Protein AF-E9NPA9-F1 (afdb_monomer_lite)

Secondary structure (DSSP, 8-state):
-EEES-HHHHHHHHHHHGGGT---EEE----------TT--TT-

Structure (mmCIF, N/CA/C/O backbone):
data_AF-E9NPA9-F1
#
_entry.id   AF-E9NPA9-F1
#
loop_
_atom_site.group_PDB
_atom_site.id
_atom_site.type_symbol
_atom_site.label_atom_id
_atom_site.label_alt_id
_atom_site.label_comp_id
_atom_site.label_asym_id
_atom_site.label_entity_id
_atom_site.label_seq_id
_atom_site.pdbx_PDB_ins_code
_atom_site.Cartn_x
_atom_site.Cartn_y
_atom_site.Cartn_z
_atom_site.occupancy
_atom_site.B_iso_or_equiv
_atom_site.auth_seq_id
_atom_site.auth_comp_id
_atom_site.auth_asym_id
_atom_site.auth_atom_id
_atom_site.pdbx_PDB_model_num
ATOM 1 N N . VAL A 1 1 ? 11.547 -4.315 -8.663 1.00 96.81 1 VAL A N 1
ATOM 2 C CA . VAL A 1 1 ? 11.646 -3.132 -7.779 1.00 96.81 1 VAL A CA 1
ATOM 3 C C . VAL A 1 1 ? 10.744 -3.402 -6.601 1.00 96.81 1 VAL A C 1
ATOM 5 O O . VAL A 1 1 ? 9.585 -3.700 -6.838 1.00 96.81 1 VAL A O 1
ATOM 8 N N . ALA A 1 2 ? 11.270 -3.363 -5.382 1.00 98.38 2 ALA A N 1
ATOM 9 C CA . ALA A 1 2 ? 10.460 -3.417 -4.170 1.00 98.38 2 ALA A CA 1
ATOM 10 C C . ALA A 1 2 ? 10.442 -2.011 -3.567 1.00 98.38 2 ALA A C 1
ATOM 12 O O . ALA A 1 2 ? 11.509 -1.424 -3.381 1.00 98.38 2 ALA A O 1
ATOM 13 N N . PHE A 1 3 ? 9.257 -1.445 -3.355 1.00 98.50 3 PHE A N 1
ATOM 14 C CA . PHE A 1 3 ? 9.100 -0.082 -2.859 1.00 98.50 3 P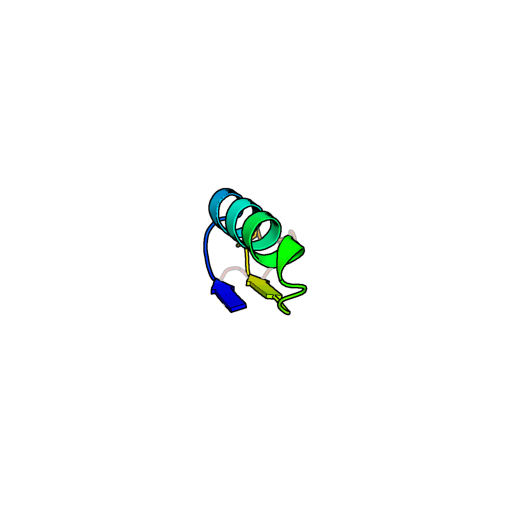HE A CA 1
ATOM 15 C C . PHE A 1 3 ? 7.912 0.015 -1.903 1.00 98.50 3 PHE A C 1
ATOM 17 O O . PHE A 1 3 ? 6.812 -0.432 -2.222 1.00 98.50 3 PHE A O 1
ATOM 24 N N . THR A 1 4 ? 8.142 0.672 -0.769 1.00 98.31 4 THR A N 1
ATOM 25 C CA . THR A 1 4 ? 7.114 1.070 0.192 1.00 98.31 4 THR A CA 1
ATOM 26 C C . THR A 1 4 ? 7.150 2.584 0.318 1.00 98.31 4 THR A C 1
ATOM 28 O O . THR A 1 4 ? 8.216 3.161 0.542 1.00 98.31 4 THR A O 1
ATOM 31 N N . GLY A 1 5 ? 6.005 3.240 0.158 1.00 97.94 5 GLY A N 1
ATOM 32 C CA . GLY A 1 5 ? 5.937 4.696 0.215 1.00 97.94 5 GLY A CA 1
ATOM 33 C C . GLY A 1 5 ? 4.595 5.247 -0.243 1.00 97.94 5 GLY A C 1
ATOM 34 O O . GLY A 1 5 ? 3.562 4.603 -0.100 1.00 97.94 5 GLY A O 1
ATOM 35 N N . SER A 1 6 ? 4.596 6.468 -0.777 1.00 98.06 6 SER A N 1
ATOM 36 C CA . SER A 1 6 ? 3.360 7.131 -1.195 1.00 98.06 6 SER A CA 1
ATOM 37 C C . SER A 1 6 ? 2.825 6.600 -2.527 1.00 98.06 6 SER A C 1
ATOM 39 O O . SER A 1 6 ? 3.589 6.233 -3.426 1.00 98.06 6 SER A O 1
ATOM 41 N N . TYR A 1 7 ? 1.500 6.657 -2.678 1.00 98.12 7 TYR A N 1
ATOM 42 C CA . TYR A 1 7 ? 0.790 6.333 -3.917 1.00 98.12 7 TYR A CA 1
ATOM 43 C C . TYR A 1 7 ? 1.352 7.073 -5.141 1.00 98.12 7 TYR A C 1
ATOM 45 O O . TYR A 1 7 ? 1.681 6.443 -6.147 1.00 98.12 7 TYR A O 1
ATOM 53 N N . GLU A 1 8 ? 1.548 8.392 -5.038 1.00 98.56 8 GLU A N 1
ATOM 54 C CA . GLU A 1 8 ? 2.046 9.220 -6.147 1.00 98.56 8 GLU A CA 1
ATOM 55 C C . GLU A 1 8 ? 3.440 8.799 -6.627 1.00 98.56 8 GLU A C 1
ATOM 57 O O . GLU A 1 8 ? 3.716 8.766 -7.830 1.00 98.56 8 GLU A O 1
ATOM 62 N N . THR A 1 9 ? 4.330 8.439 -5.702 1.00 98.56 9 THR A N 1
ATOM 63 C CA . THR A 1 9 ? 5.672 7.962 -6.052 1.00 98.56 9 THR A CA 1
ATOM 64 C C . THR A 1 9 ? 5.615 6.547 -6.621 1.00 98.56 9 THR A C 1
ATOM 66 O O . THR A 1 9 ? 6.240 6.279 -7.648 1.00 98.56 9 THR A O 1
ATOM 69 N N . GLY A 1 10 ? 4.817 5.658 -6.024 1.00 98.69 10 GLY A N 1
ATOM 70 C CA . GLY A 1 10 ? 4.611 4.296 -6.519 1.00 98.69 10 GLY A CA 1
ATOM 71 C C . GLY A 1 10 ? 4.102 4.251 -7.959 1.00 98.69 10 GLY A C 1
ATOM 72 O O . GLY A 1 10 ? 4.627 3.499 -8.782 1.00 98.69 10 GLY A O 1
ATOM 73 N N . LYS A 1 11 ? 3.149 5.124 -8.297 1.00 98.56 11 LYS A N 1
ATOM 74 C CA . LYS A 1 11 ? 2.615 5.273 -9.657 1.00 98.56 11 LYS A CA 1
ATOM 75 C C . LYS A 1 11 ? 3.701 5.652 -10.670 1.00 98.56 11 LYS A C 1
ATOM 77 O O . LYS A 1 11 ? 3.772 5.061 -11.748 1.00 98.56 11 LYS A O 1
ATOM 82 N N . LYS A 1 12 ? 4.584 6.592 -10.314 1.00 98.75 12 LYS A N 1
ATOM 83 C CA . LYS A 1 12 ? 5.734 6.983 -11.152 1.00 98.75 12 LYS A CA 1
ATOM 84 C C . LYS A 1 12 ? 6.731 5.833 -11.311 1.00 98.75 12 LYS A C 1
ATOM 86 O O . LYS A 1 12 ? 7.204 5.589 -12.416 1.00 98.75 12 LYS A O 1
ATOM 91 N N . ILE A 1 13 ? 7.014 5.099 -10.233 1.00 98.50 13 ILE A N 1
ATOM 92 C CA . ILE A 1 13 ? 7.906 3.930 -10.263 1.00 98.50 13 ILE A CA 1
ATOM 93 C C . ILE A 1 13 ? 7.362 2.847 -11.204 1.00 98.50 13 ILE A C 1
ATOM 95 O O . ILE A 1 13 ? 8.125 2.314 -12.010 1.00 98.50 13 ILE A O 1
ATOM 99 N N . MET A 1 14 ? 6.061 2.545 -11.137 1.00 98.50 14 MET A N 1
ATOM 100 C CA . MET A 1 14 ? 5.425 1.560 -12.018 1.00 98.50 14 MET A CA 1
ATOM 101 C C . MET A 1 14 ? 5.557 1.951 -13.494 1.00 98.50 14 MET A C 1
ATOM 103 O O . MET A 1 14 ? 5.975 1.126 -14.306 1.00 98.50 14 MET A O 1
ATOM 107 N N . ALA A 1 15 ? 5.263 3.211 -13.835 1.00 98.62 15 ALA A N 1
ATOM 108 C CA . ALA A 1 15 ? 5.383 3.711 -15.204 1.00 98.62 15 ALA A CA 1
ATOM 109 C C . ALA A 1 15 ? 6.825 3.604 -15.731 1.00 98.62 15 ALA A C 1
ATOM 111 O O . ALA A 1 15 ? 7.045 3.117 -16.838 1.00 98.62 15 ALA A O 1
ATOM 112 N N . SER A 1 16 ? 7.815 3.976 -14.915 1.00 98.50 16 SER A N 1
ATOM 113 C CA . SER A 1 16 ? 9.233 3.884 -15.284 1.00 98.50 16 SER A CA 1
ATOM 114 C C . SER A 1 16 ? 9.740 2.442 -15.429 1.00 98.50 16 SER A C 1
ATOM 116 O O . SER A 1 16 ? 10.708 2.202 -16.148 1.00 98.50 16 SER A O 1
ATOM 118 N N . ALA A 1 17 ? 9.118 1.472 -14.753 1.00 98.31 17 ALA A N 1
ATOM 119 C CA . ALA A 1 17 ? 9.502 0.061 -14.825 1.00 98.31 17 ALA A CA 1
ATOM 120 C C . ALA A 1 17 ? 8.949 -0.666 -16.065 1.00 98.31 17 ALA A C 1
ATOM 122 O O . ALA A 1 17 ? 9.534 -1.666 -16.493 1.00 98.31 17 ALA A O 1
ATOM 123 N N . ALA A 1 18 ? 7.852 -0.168 -16.647 1.00 98.38 18 ALA A N 1
ATOM 124 C CA . ALA A 1 18 ? 7.124 -0.834 -17.724 1.00 98.38 18 ALA A CA 1
ATOM 125 C C . ALA A 1 18 ? 7.950 -1.086 -19.007 1.00 98.38 18 ALA A C 1
ATOM 127 O O . ALA A 1 18 ? 7.907 -2.216 -19.493 1.00 98.38 18 ALA A O 1
ATOM 128 N N . PRO A 1 19 ? 8.761 -0.138 -19.534 1.00 98.50 19 PRO A N 1
ATOM 129 C CA . PRO A 1 19 ? 9.525 -0.359 -20.771 1.00 98.50 19 PRO A CA 1
ATOM 130 C C . PRO A 1 19 ? 10.557 -1.488 -20.673 1.00 98.50 19 PRO A C 1
ATOM 132 O O . PRO A 1 19 ? 10.920 -2.089 -21.676 1.00 98.50 19 PRO A O 1
ATOM 135 N N . MET A 1 20 ? 11.033 -1.775 -19.459 1.00 98.19 20 MET A N 1
ATOM 136 C CA . MET A 1 20 ? 12.004 -2.837 -19.191 1.00 98.19 20 MET A CA 1
ATOM 137 C C . MET A 1 20 ? 11.338 -4.165 -18.810 1.00 98.19 20 MET A C 1
ATOM 139 O O . MET A 1 20 ? 12.046 -5.128 -18.526 1.00 98.19 20 MET A O 1
ATOM 143 N N . VAL A 1 21 ? 10.001 -4.208 -18.722 1.00 97.38 21 VAL A N 1
ATOM 144 C CA . VAL A 1 21 ? 9.232 -5.356 -18.204 1.00 97.38 21 VAL A CA 1
ATOM 145 C C . VAL A 1 21 ? 9.763 -5.801 -16.830 1.00 97.38 21 VAL A C 1
ATOM 147 O O . VAL A 1 21 ? 9.837 -6.983 -16.496 1.00 97.38 21 VAL A O 1
ATOM 150 N N . LYS A 1 22 ? 10.199 -4.832 -16.013 1.00 98.00 22 LYS A N 1
ATOM 151 C CA . LYS A 1 22 ? 10.825 -5.121 -14.723 1.00 98.00 22 LYS A CA 1
ATOM 152 C C . LYS A 1 22 ? 9.731 -5.458 -13.705 1.00 98.00 22 LYS A C 1
ATOM 154 O O . LYS A 1 22 ? 8.832 -4.638 -13.520 1.00 98.00 22 LYS A O 1
ATOM 159 N N . PRO A 1 23 ? 9.812 -6.592 -12.987 1.00 98.19 23 PRO A N 1
ATOM 160 C CA . PRO A 1 23 ? 8.829 -6.918 -11.960 1.00 98.19 23 PRO A CA 1
ATOM 161 C C . PRO A 1 23 ? 8.834 -5.858 -10.854 1.00 98.19 23 PRO A C 1
ATOM 163 O O . PRO A 1 23 ? 9.901 -5.366 -10.456 1.00 98.19 23 PRO A O 1
ATOM 166 N N . VAL A 1 24 ? 7.653 -5.509 -10.342 1.00 98.19 24 VAL A N 1
ATOM 167 C CA . VAL A 1 24 ? 7.465 -4.519 -9.271 1.00 98.19 24 VAL A CA 1
ATOM 168 C C . VAL A 1 24 ? 6.609 -5.078 -8.135 1.00 98.19 24 VAL A C 1
ATOM 170 O O . VAL A 1 24 ? 5.673 -5.830 -8.376 1.00 98.19 24 VAL A O 1
ATOM 173 N N . SER A 1 25 ? 6.942 -4.684 -6.907 1.00 98.62 25 SER A N 1
ATOM 174 C CA . SER A 1 25 ? 6.174 -4.906 -5.680 1.00 98.62 25 SER A CA 1
ATOM 175 C C . SER A 1 25 ? 6.044 -3.558 -4.981 1.00 98.62 25 SER A C 1
ATOM 177 O O . SER A 1 25 ? 7.066 -2.925 -4.696 1.00 98.62 25 SER A O 1
ATOM 179 N N . LEU A 1 26 ? 4.811 -3.097 -4.771 1.00 98.75 26 LEU A N 1
ATOM 180 C CA . LEU A 1 26 ? 4.504 -1.738 -4.332 1.00 98.75 26 LEU A CA 1
ATOM 181 C C . LEU A 1 26 ? 3.545 -1.760 -3.140 1.00 98.75 26 LEU A C 1
ATOM 183 O O . LEU A 1 26 ? 2.413 -2.207 -3.282 1.00 98.75 26 LEU A O 1
ATOM 187 N N . GLU A 1 27 ? 3.977 -1.204 -2.012 1.00 98.44 27 GLU A N 1
ATOM 188 C CA . GLU A 1 27 ? 3.145 -0.988 -0.823 1.00 98.44 27 GLU A CA 1
ATOM 189 C C . GLU A 1 27 ? 2.900 0.516 -0.659 1.00 98.44 27 GLU A C 1
ATOM 191 O O . GLU A 1 27 ? 3.813 1.274 -0.319 1.00 98.44 27 GLU A O 1
ATOM 196 N N . LEU A 1 28 ? 1.684 0.967 -0.977 1.00 98.44 28 LEU A N 1
ATOM 197 C CA . LEU A 1 28 ? 1.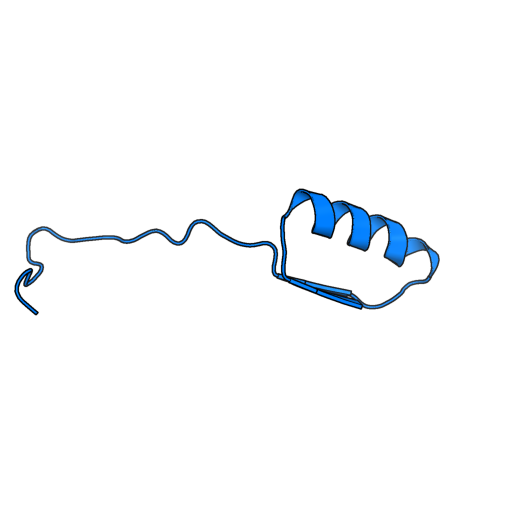396 2.379 -1.285 1.00 98.44 28 LEU A CA 1
ATOM 198 C C . LEU A 1 28 ? 0.584 3.110 -0.211 1.00 98.44 28 LEU A C 1
ATOM 200 O O . LEU A 1 28 ? -0.090 4.107 -0.484 1.00 98.44 28 LEU A O 1
ATOM 204 N N . GLY A 1 29 ? 0.673 2.606 1.017 1.00 96.06 29 GLY A N 1
ATOM 205 C CA . GLY A 1 29 ? -0.113 3.073 2.145 1.00 96.06 29 GLY A CA 1
ATOM 206 C C . GLY A 1 29 ? -1.568 2.614 2.074 1.00 96.06 29 GLY A C 1
ATOM 207 O O . GLY A 1 29 ? -1.966 1.800 1.245 1.00 96.06 29 GLY A O 1
ATOM 208 N N . GLY A 1 30 ? -2.370 3.143 2.986 1.00 95.62 30 GLY A N 1
ATOM 209 C CA . GLY A 1 30 ? -3.778 2.813 3.111 1.00 95.62 30 GLY A CA 1
ATOM 210 C C . GLY A 1 30 ? -4.429 3.680 4.175 1.00 95.62 30 GLY A C 1
ATOM 211 O O . GLY A 1 30 ? 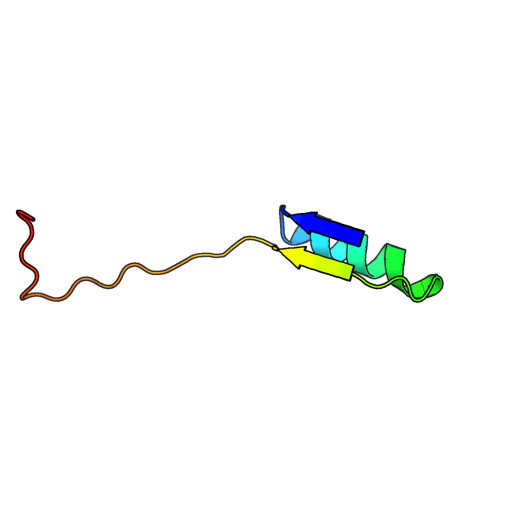-3.757 4.398 4.918 1.00 95.62 30 GLY A O 1
ATOM 212 N N . LYS A 1 31 ? -5.754 3.613 4.250 1.00 95.12 31 LYS A N 1
ATOM 213 C CA . LYS A 1 31 ? -6.526 4.233 5.323 1.00 95.12 31 LYS A CA 1
ATOM 214 C C . LYS A 1 31 ? -7.326 3.143 6.012 1.00 95.12 31 LYS A C 1
ATOM 216 O O . LYS A 1 31 ? -8.514 2.992 5.758 1.00 95.12 31 LYS A O 1
ATOM 221 N N . SER A 1 32 ? -6.635 2.351 6.826 1.00 96.06 32 SER A N 1
ATOM 222 C CA . SER A 1 32 ? -7.246 1.243 7.553 1.00 96.06 32 SER A CA 1
ATOM 223 C C . SER A 1 32 ? -8.328 1.791 8.487 1.00 96.06 32 SER A C 1
ATOM 225 O O . SER A 1 32 ? -7.998 2.576 9.382 1.00 96.06 32 SER A O 1
ATOM 227 N N . PRO A 1 33 ? -9.610 1.459 8.261 1.00 95.88 33 PRO A N 1
ATOM 228 C CA . PRO A 1 33 ? -10.670 1.896 9.149 1.00 95.88 33 PRO A CA 1
ATOM 229 C C . PRO A 1 33 ? -10.564 1.157 10.482 1.00 95.88 33 PRO A C 1
ATOM 231 O O . PRO A 1 33 ? -10.176 -0.010 10.531 1.00 95.88 33 PRO A O 1
ATOM 234 N N . ILE A 1 34 ? -10.955 1.842 11.551 1.00 94.69 34 ILE A N 1
ATOM 235 C CA . ILE A 1 34 ? -11.206 1.233 12.855 1.00 94.69 34 ILE A CA 1
ATOM 236 C C . ILE A 1 34 ? -12.712 1.32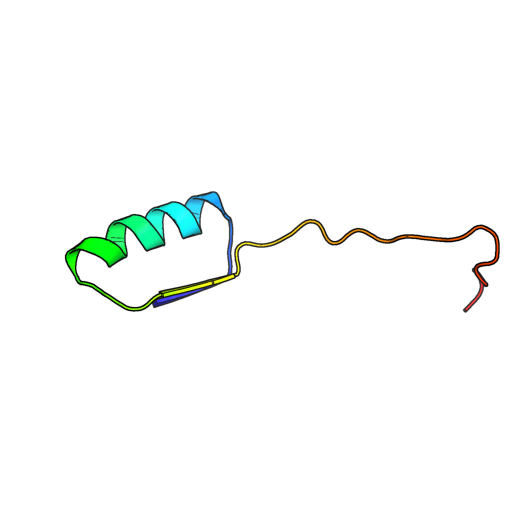0 13.068 1.00 94.69 34 ILE A C 1
ATOM 238 O O . ILE A 1 34 ? -13.275 2.414 13.044 1.00 94.69 34 ILE A O 1
ATOM 242 N N . VAL A 1 35 ? -13.356 0.167 13.215 1.00 94.38 35 VAL A N 1
ATOM 243 C CA . VAL A 1 35 ? -14.796 0.064 13.464 1.00 94.38 35 VAL A CA 1
ATOM 244 C C . VAL A 1 35 ? -14.982 -0.313 14.924 1.00 94.38 35 VAL A C 1
ATOM 246 O O . VAL A 1 35 ? -14.432 -1.316 15.374 1.00 94.38 35 VAL A O 1
ATOM 249 N N . VAL A 1 36 ? -15.731 0.510 15.651 1.00 94.44 36 VAL A N 1
ATOM 250 C CA . VAL A 1 36 ? -16.012 0.338 17.076 1.00 94.44 36 VAL A CA 1
ATOM 251 C C . VAL A 1 36 ? -17.518 0.190 17.237 1.00 94.44 36 VAL A C 1
ATOM 253 O O . VAL A 1 36 ? -18.267 1.010 16.713 1.00 94.44 36 VAL A O 1
ATOM 256 N N . PHE A 1 37 ? -17.939 -0.878 17.909 1.00 94.75 37 PHE A N 1
ATOM 257 C CA . PHE A 1 37 ? -19.343 -1.178 18.175 1.00 94.75 37 PHE A CA 1
ATOM 258 C C . PHE A 1 37 ? -19.761 -0.631 19.543 1.00 94.75 37 PHE A C 1
ATOM 260 O O . PHE A 1 37 ? -18.915 -0.412 20.409 1.00 94.75 37 PHE A O 1
ATOM 267 N N . ASP A 1 38 ? -21.065 -0.430 19.736 1.00 95.69 38 ASP A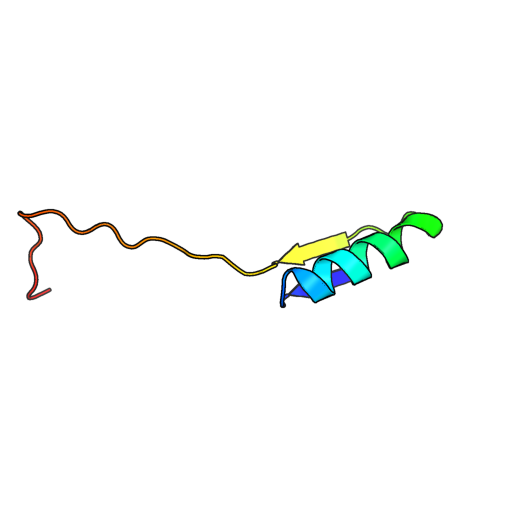 N 1
ATOM 268 C CA . ASP A 1 38 ? -21.622 0.149 20.968 1.00 95.69 38 ASP A CA 1
ATOM 269 C C . ASP A 1 38 ? -21.407 -0.741 22.208 1.00 95.69 38 ASP A C 1
ATOM 271 O O . ASP A 1 38 ? -21.466 -0.255 23.334 1.00 95.69 38 ASP A O 1
ATOM 275 N N . ASP A 1 39 ? -21.153 -2.037 22.011 1.00 95.19 39 ASP A N 1
ATOM 276 C CA . ASP A 1 39 ? -20.897 -3.034 23.055 1.00 95.19 39 ASP A CA 1
ATOM 277 C C . ASP A 1 39 ? -19.401 -3.287 23.303 1.00 95.19 39 ASP A C 1
ATOM 279 O O . ASP A 1 39 ? -19.035 -4.247 23.987 1.00 95.19 39 ASP A O 1
ATOM 283 N N . VAL A 1 40 ? -18.523 -2.440 22.753 1.00 95.44 40 VAL A N 1
ATOM 284 C CA . VAL A 1 40 ? -17.083 -2.565 22.976 1.00 95.44 40 VAL A CA 1
ATOM 285 C C . VAL A 1 40 ? -16.736 -2.357 24.455 1.00 95.44 40 VAL A C 1
ATOM 287 O O . VAL A 1 40 ? -17.197 -1.428 25.116 1.00 95.44 40 VAL A O 1
ATOM 290 N N . ASP A 1 41 ? -15.857 -3.213 24.964 1.00 94.31 41 ASP A N 1
ATOM 291 C CA . ASP A 1 41 ? -15.202 -3.026 26.255 1.00 94.31 41 ASP A CA 1
ATOM 292 C C . ASP A 1 41 ? -14.062 -2.006 26.089 1.00 94.31 41 ASP A C 1
ATOM 294 O O . ASP A 1 41 ? -13.001 -2.339 25.561 1.00 94.31 41 ASP A O 1
ATOM 298 N N . VAL A 1 42 ? -14.313 -0.745 26.459 1.00 88.06 42 VAL A N 1
ATOM 299 C CA . VAL A 1 42 ? -13.387 0.391 26.252 1.00 88.06 42 VAL A CA 1
ATOM 300 C C . VAL A 1 42 ? -12.183 0.355 27.206 1.00 88.06 42 VAL A C 1
ATOM 302 O O . VAL A 1 42 ? -11.183 1.019 26.944 1.00 88.06 42 VAL A O 1
ATOM 305 N N . GLU A 1 43 ? -12.261 -0.395 28.309 1.00 88.88 43 GLU A N 1
ATOM 306 C CA . GLU A 1 43 ? -11.223 -0.412 29.353 1.00 88.88 43 GLU A CA 1
ATOM 307 C C . GLU A 1 43 ? -10.176 -1.531 29.188 1.00 88.88 43 GLU A C 1
ATOM 309 O O . GLU A 1 43 ? -9.251 -1.626 29.998 1.00 88.88 43 GLU A O 1
ATOM 314 N N . LYS A 1 44 ? -10.288 -2.361 28.145 1.00 59.81 44 LYS A N 1
ATOM 315 C CA . LYS A 1 44 ? -9.251 -3.330 27.747 1.00 59.81 44 LYS A CA 1
ATOM 316 C C . LYS A 1 44 ? -8.108 -2.693 26.966 1.00 59.81 44 LYS A C 1
ATOM 318 O O . LYS A 1 44 ? -6.959 -3.134 27.195 1.00 59.81 44 LYS A O 1
#

Sequence (44 aa):
VAF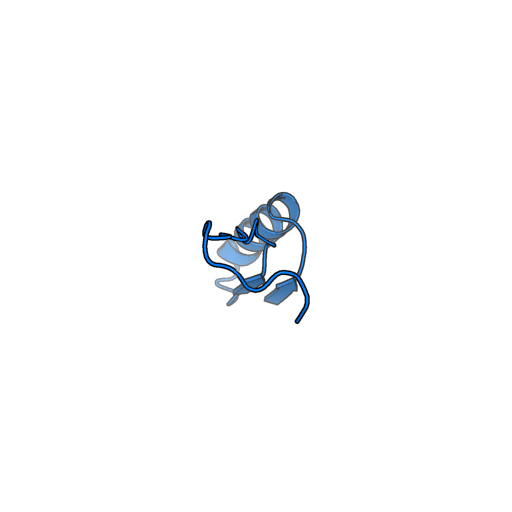TGSYETGKKIMASAAPMVKPVSLELGGKSPIVVFDDVDVEK

pLDDT: mean 96.07, std 6.01, range [59.81, 98.75]

Radius of gyration: 17.93 Å; chains: 1; bounding box: 34×16×50 Å

Foldseek 3Di:
DEDEEAPVVQVVVVVVCVVVVHDYHYHHDDDDDDDDDPPDPPVD

Organism: Oryza sativa subsp. indica (NCBI:txid39946)

InterPro domains:
  IPR015590 Aldehyde dehydrogenase domain [PF00171] (1-44)
  IPR016161 Aldehyde/histidinol dehydrogenase [SSF53720] (1-43)
  IPR016162 Aldehyde dehydrogenase, N-terminal [G3DSA:3.40.605.10] (1-44)
  IPR029510 Aldehyde dehydrogenase, glutamic acid active site [PS00687] (26-33)